Protein AF-A0A8T6MAG4-F1 (afdb_monomer_lite)

Structure (mmCIF, N/CA/C/O backbone):
data_AF-A0A8T6MAG4-F1
#
_entry.id   AF-A0A8T6MAG4-F1
#
loop_
_atom_site.group_PDB
_atom_site.id
_atom_site.type_symbol
_atom_site.label_atom_id
_atom_site.label_alt_id
_atom_site.label_comp_id
_atom_site.label_asym_id
_atom_site.label_entity_id
_atom_site.label_seq_id
_atom_site.pdbx_PDB_ins_code
_atom_site.Cartn_x
_atom_site.Cartn_y
_atom_site.Cartn_z
_atom_site.occupancy
_atom_site.B_iso_or_equiv
_atom_site.auth_seq_id
_atom_site.auth_comp_id
_atom_site.auth_asym_id
_atom_site.auth_atom_id
_atom_site.pdbx_PDB_model_num
ATOM 1 N N . MET A 1 1 ? -40.549 -1.031 71.869 1.00 47.25 1 MET A N 1
ATOM 2 C CA . MET A 1 1 ? -39.157 -1.031 71.361 1.00 47.25 1 MET A CA 1
ATOM 3 C C . MET A 1 1 ? -38.830 -2.432 70.842 1.00 47.25 1 MET A C 1
ATOM 5 O O . MET A 1 1 ? -38.158 -3.215 71.503 1.00 47.25 1 MET A O 1
ATOM 9 N N . ILE A 1 2 ? -39.446 -2.816 69.719 1.00 46.44 2 ILE A N 1
ATOM 10 C CA . ILE A 1 2 ? -39.415 -4.199 69.225 1.00 46.44 2 ILE A CA 1
ATOM 11 C C . ILE A 1 2 ? -38.059 -4.451 68.562 1.00 46.44 2 ILE A C 1
ATOM 13 O O . ILE A 1 2 ? -37.746 -3.912 67.504 1.00 46.44 2 ILE A O 1
ATOM 17 N N . LYS A 1 3 ? -37.244 -5.267 69.236 1.00 55.81 3 LYS A N 1
ATOM 18 C CA . LYS A 1 3 ? -35.987 -5.834 68.743 1.00 55.81 3 LYS A CA 1
ATOM 19 C C . LYS A 1 3 ? -36.289 -6.801 67.594 1.00 55.81 3 LYS A C 1
ATOM 21 O O . LYS A 1 3 ? -36.428 -7.996 67.825 1.00 55.81 3 LYS A O 1
ATOM 26 N N . ASN A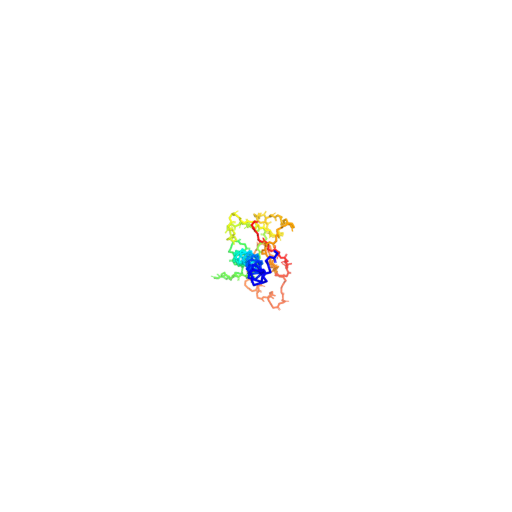 1 4 ? -36.357 -6.303 66.361 1.00 62.56 4 ASN A N 1
ATOM 27 C CA . ASN A 1 4 ? -36.526 -7.136 65.165 1.00 62.56 4 ASN A CA 1
ATOM 28 C C . ASN A 1 4 ? -35.185 -7.349 64.436 1.00 62.56 4 ASN A C 1
ATOM 30 O O . ASN A 1 4 ? -35.037 -7.058 63.251 1.00 62.56 4 ASN A O 1
ATOM 34 N N . LYS A 1 5 ? -34.180 -7.855 65.171 1.00 65.44 5 LYS A N 1
ATOM 35 C CA . LYS A 1 5 ? -32.810 -8.089 64.666 1.00 65.44 5 LYS A CA 1
ATOM 36 C C . LYS A 1 5 ? -32.773 -8.951 63.396 1.00 65.44 5 LYS A C 1
ATOM 38 O O . LYS A 1 5 ? -31.933 -8.718 62.540 1.00 65.44 5 LYS A O 1
ATOM 43 N N . LYS A 1 6 ? -33.692 -9.915 63.250 1.00 69.38 6 LYS A N 1
ATOM 44 C CA . LYS A 1 6 ? -33.769 -10.787 62.064 1.00 69.38 6 LYS A CA 1
ATOM 45 C C . LYS A 1 6 ? -34.201 -10.039 60.796 1.00 69.38 6 LYS A C 1
ATOM 47 O O . LYS A 1 6 ? -33.651 -10.296 59.734 1.00 69.38 6 LYS A O 1
ATOM 52 N N . GLY A 1 7 ? -35.131 -9.088 60.912 1.00 70.06 7 GLY A N 1
ATOM 53 C CA . GLY A 1 7 ? -35.594 -8.289 59.771 1.00 70.06 7 GLY A CA 1
ATOM 54 C C . GLY A 1 7 ? -34.530 -7.317 59.256 1.00 70.06 7 GLY A C 1
ATOM 55 O O . GLY A 1 7 ? -34.391 -7.148 58.052 1.00 70.06 7 GLY A O 1
ATOM 56 N N . GLN A 1 8 ? -33.727 -6.733 60.151 1.00 74.69 8 GLN A N 1
ATOM 57 C CA . GLN A 1 8 ? -32.622 -5.846 59.758 1.00 74.69 8 GLN A CA 1
ATOM 58 C C . GLN A 1 8 ? -31.513 -6.583 58.997 1.00 74.69 8 GLN A C 1
ATOM 60 O O . GLN A 1 8 ? -30.985 -6.040 58.032 1.00 74.69 8 GLN A O 1
ATOM 65 N N . ILE A 1 9 ? -31.195 -7.818 59.396 1.00 79.88 9 ILE A N 1
ATOM 66 C CA . ILE A 1 9 ? -30.201 -8.653 58.704 1.00 79.88 9 ILE A CA 1
ATOM 67 C C . ILE A 1 9 ? -30.701 -9.021 57.298 1.00 79.88 9 ILE A C 1
ATOM 69 O O . ILE A 1 9 ? -29.965 -8.865 56.333 1.00 79.88 9 ILE A O 1
ATOM 73 N N . MET A 1 10 ? -31.980 -9.393 57.159 1.00 82.75 10 MET A N 1
ATOM 74 C CA . MET A 1 10 ? -32.578 -9.712 55.855 1.00 82.75 10 MET A CA 1
ATOM 75 C C . MET A 1 10 ? -32.577 -8.514 54.889 1.00 82.75 10 MET A C 1
ATOM 77 O O . MET A 1 10 ? -32.312 -8.677 53.701 1.00 82.75 10 MET A O 1
ATOM 81 N N . VAL A 1 11 ? -32.853 -7.302 55.384 1.00 84.19 11 VAL A N 1
ATOM 82 C CA . VAL A 1 11 ? -32.816 -6.081 54.558 1.00 84.19 11 VAL A CA 1
ATOM 83 C C . VAL A 1 11 ? -31.384 -5.731 54.146 1.00 84.19 11 VAL A C 1
ATOM 85 O O . VAL A 1 11 ? -31.174 -5.314 53.010 1.00 84.19 11 VAL A O 1
ATOM 88 N N . LEU A 1 12 ? -30.400 -5.929 55.031 1.00 86.44 12 LEU A N 1
ATOM 89 C CA . LEU A 1 12 ? -28.986 -5.716 54.716 1.00 86.44 12 LEU A CA 1
ATOM 90 C C . LEU A 1 12 ? -28.509 -6.658 53.600 1.00 86.44 12 LEU A C 1
ATOM 92 O O . LEU A 1 12 ? -27.867 -6.193 52.661 1.00 86.44 12 LEU A O 1
ATOM 96 N N . ASP A 1 13 ? -28.872 -7.942 53.666 1.00 86.25 13 ASP A N 1
ATOM 97 C CA . ASP A 1 13 ? -28.506 -8.934 52.645 1.00 86.25 13 ASP A CA 1
ATOM 98 C C . ASP A 1 13 ? -29.121 -8.604 51.277 1.00 86.25 13 ASP A C 1
ATOM 100 O O . ASP A 1 13 ? -28.444 -8.684 50.249 1.00 86.25 13 ASP A O 1
ATOM 104 N N . ILE A 1 14 ? -30.383 -8.159 51.249 1.00 89.06 14 ILE A N 1
ATOM 105 C CA . ILE A 1 14 ? -31.037 -7.704 50.012 1.00 89.06 14 ILE A CA 1
ATOM 106 C C . ILE A 1 14 ? -30.326 -6.468 49.453 1.00 89.06 14 ILE A C 1
ATOM 108 O O . ILE A 1 14 ? -30.056 -6.400 48.255 1.00 89.06 14 ILE A O 1
ATOM 112 N N . LEU A 1 15 ? -29.988 -5.499 50.305 1.00 91.06 15 LEU A N 1
ATOM 113 C CA . LEU A 1 15 ? -29.335 -4.263 49.878 1.00 91.06 15 LEU A CA 1
ATOM 114 C C . LEU A 1 15 ? -27.922 -4.539 49.339 1.00 91.06 15 LEU A C 1
ATOM 116 O O . LEU A 1 15 ? -27.544 -3.996 48.303 1.00 91.06 15 LEU A O 1
ATOM 120 N N . PHE A 1 16 ? -27.181 -5.450 49.974 1.00 91.31 16 PHE A N 1
ATOM 121 C CA . PHE A 1 16 ? -25.875 -5.902 49.495 1.00 91.31 16 PHE A CA 1
ATOM 122 C C . PHE A 1 16 ? -25.977 -6.640 48.152 1.00 91.31 16 PHE A C 1
ATOM 124 O O . PHE A 1 16 ? -25.178 -6.394 47.248 1.00 91.31 16 PHE A O 1
ATOM 131 N N . SER A 1 17 ? -26.996 -7.489 47.981 1.00 93.12 17 SER A N 1
ATOM 132 C CA . SER A 1 17 ? -27.268 -8.175 46.713 1.00 93.12 17 SER A CA 1
ATOM 133 C C . SER A 1 17 ? -27.581 -7.193 45.578 1.00 93.12 17 SER A C 1
ATOM 135 O O . SER A 1 17 ? -27.016 -7.314 44.492 1.00 93.12 17 SER A O 1
ATOM 137 N N . VAL A 1 18 ? -28.404 -6.169 45.833 1.00 94.06 18 VAL A N 1
ATOM 138 C CA . VAL A 1 18 ? -28.726 -5.127 44.842 1.00 94.06 18 VAL A CA 1
ATOM 139 C C . VAL A 1 18 ? -27.474 -4.352 44.425 1.00 94.06 18 VAL A C 1
ATOM 141 O O . VAL A 1 18 ? -27.256 -4.143 43.232 1.00 94.06 18 VAL A O 1
ATOM 144 N N . VAL A 1 19 ? -26.617 -3.972 45.377 1.00 94.38 19 VAL A N 1
ATOM 145 C CA . VAL A 1 19 ? -25.353 -3.277 45.078 1.00 94.38 19 VAL A CA 1
ATOM 146 C C . VAL A 1 19 ? -24.429 -4.151 44.226 1.00 94.38 19 VAL A C 1
ATOM 148 O O . VAL A 1 19 ? -23.861 -3.663 43.249 1.00 94.38 19 VAL A O 1
ATOM 151 N N . LEU A 1 20 ? -24.320 -5.445 44.539 1.00 92.44 20 LEU A N 1
ATOM 152 C CA . LEU A 1 20 ? -23.546 -6.397 43.738 1.00 92.44 20 LEU A CA 1
ATOM 153 C C . LEU A 1 20 ? -24.072 -6.509 42.302 1.00 92.44 20 LEU A C 1
ATOM 155 O O . LEU A 1 20 ? -23.279 -6.475 41.364 1.00 92.44 20 LEU A O 1
ATOM 159 N N . ILE A 1 21 ? -25.391 -6.596 42.115 1.00 94.19 21 ILE A N 1
ATOM 160 C CA . ILE A 1 21 ? -26.012 -6.667 40.782 1.00 94.19 21 ILE A CA 1
ATOM 161 C C . ILE A 1 21 ? -25.718 -5.399 39.975 1.00 94.19 21 ILE A C 1
ATOM 163 O O . ILE A 1 21 ? -25.368 -5.493 38.796 1.00 94.19 21 ILE A O 1
ATOM 167 N N . ILE A 1 22 ? -25.818 -4.220 40.597 1.00 94.12 22 ILE A N 1
ATOM 168 C CA . ILE A 1 22 ? -25.500 -2.943 39.944 1.00 94.12 22 ILE A CA 1
ATOM 169 C C . ILE A 1 22 ? -24.031 -2.932 39.511 1.00 94.12 22 ILE A C 1
ATOM 171 O O . ILE A 1 22 ? -23.731 -2.621 38.360 1.00 94.12 22 ILE A O 1
ATOM 175 N N . LEU A 1 23 ? -23.117 -3.332 40.397 1.00 94.69 23 LEU A N 1
ATOM 176 C CA . LEU A 1 23 ? -21.681 -3.322 40.123 1.00 94.69 23 LEU A CA 1
ATOM 177 C C . LEU A 1 23 ? -21.304 -4.301 39.001 1.00 94.69 23 LEU A C 1
ATOM 179 O O . LEU A 1 23 ? -20.565 -3.935 38.089 1.00 94.69 23 LEU A O 1
ATOM 183 N N . VAL A 1 24 ? -21.869 -5.513 39.011 1.00 95.06 24 VAL A N 1
ATOM 184 C CA . VAL A 1 24 ? -21.683 -6.501 37.935 1.00 95.06 24 VAL A CA 1
ATOM 185 C C . VAL A 1 24 ? -22.248 -5.987 36.609 1.00 95.06 24 VAL A C 1
ATOM 187 O O . VAL A 1 24 ? -21.611 -6.160 35.573 1.00 95.06 24 VAL A O 1
ATOM 190 N N . SER A 1 25 ? -23.398 -5.310 36.634 1.00 92.56 25 SER A N 1
ATOM 191 C CA . SER A 1 25 ? -24.003 -4.721 35.432 1.00 92.56 25 SER A CA 1
ATOM 192 C C . SER A 1 25 ? -23.111 -3.639 34.819 1.00 92.56 25 SER A C 1
ATOM 194 O O . SER A 1 25 ? -22.867 -3.671 33.617 1.00 92.56 25 SER A O 1
ATOM 196 N N . PHE A 1 26 ? -22.551 -2.735 35.633 1.00 94.19 26 PHE A N 1
ATOM 197 C CA . PHE A 1 26 ? -21.581 -1.735 35.164 1.00 94.19 26 PHE A CA 1
ATOM 198 C C . PHE A 1 26 ? -20.338 -2.378 34.543 1.00 94.19 26 PHE A C 1
ATOM 200 O O . PHE A 1 26 ? -19.863 -1.948 33.494 1.00 94.19 26 PHE A O 1
ATOM 207 N N . LEU A 1 27 ? -19.822 -3.433 35.173 1.00 92.62 27 LEU A N 1
ATOM 208 C CA . LEU A 1 27 ? -18.632 -4.133 34.698 1.00 92.62 27 LEU A CA 1
ATOM 209 C C . LEU A 1 27 ? -18.899 -4.838 33.356 1.00 92.62 27 LEU A C 1
ATOM 211 O O . LEU A 1 27 ? -18.080 -4.754 32.443 1.00 92.62 27 LEU A O 1
ATOM 215 N N . LEU A 1 28 ? -20.072 -5.460 33.204 1.00 92.69 28 LEU A N 1
ATOM 216 C CA . LEU A 1 28 ? -20.508 -6.075 31.948 1.00 92.69 28 LEU A CA 1
ATOM 217 C C . LEU A 1 28 ? -20.651 -5.052 30.819 1.00 92.69 28 LEU A C 1
ATOM 219 O O . LEU A 1 28 ? -20.170 -5.319 29.719 1.00 92.69 28 LEU A O 1
ATOM 223 N N . VAL A 1 29 ? -21.260 -3.890 31.081 1.00 93.38 29 VAL A N 1
ATOM 224 C CA . VAL A 1 29 ? -21.398 -2.817 30.079 1.00 93.38 29 VAL A CA 1
ATOM 225 C C . VAL A 1 29 ? -20.023 -2.384 29.571 1.00 93.38 29 VAL A C 1
ATOM 227 O O . VAL A 1 29 ? -19.785 -2.416 28.366 1.00 93.38 29 VAL A O 1
ATOM 230 N N . ASN A 1 30 ? -19.080 -2.111 30.476 1.00 91.12 30 ASN A N 1
ATOM 231 C CA . ASN A 1 30 ? -17.724 -1.699 30.102 1.00 91.12 30 ASN A CA 1
ATOM 232 C C . ASN A 1 30 ? -16.983 -2.766 29.273 1.00 91.12 30 ASN A C 1
ATOM 234 O O . ASN A 1 30 ? -16.280 -2.437 28.316 1.00 91.12 30 ASN A O 1
ATOM 238 N N . ILE A 1 31 ? -17.140 -4.052 29.614 1.00 91.44 31 ILE A N 1
ATOM 239 C CA . ILE A 1 31 ? -16.538 -5.156 28.848 1.00 91.44 31 ILE A CA 1
ATOM 240 C C . ILE A 1 31 ? -17.142 -5.239 27.443 1.00 91.44 31 ILE A C 1
ATOM 242 O O . ILE A 1 31 ? -16.409 -5.426 26.469 1.00 91.44 31 ILE A O 1
ATOM 246 N N . VAL A 1 32 ? -18.467 -5.125 27.326 1.00 92.69 32 VAL A N 1
ATOM 247 C CA . VAL A 1 32 ? -19.158 -5.190 26.032 1.00 92.69 32 VAL A CA 1
ATOM 248 C C . VAL A 1 32 ? -18.737 -4.026 25.145 1.00 92.69 32 VAL A C 1
ATOM 250 O O . VAL A 1 32 ? -18.367 -4.261 23.997 1.00 92.69 32 VAL A O 1
ATOM 253 N N . GLU A 1 33 ? -18.721 -2.802 25.674 1.00 91.12 33 GLU A N 1
ATOM 254 C CA . GLU A 1 33 ? -18.264 -1.621 24.940 1.00 91.12 33 GLU A CA 1
ATOM 255 C C . GLU A 1 33 ? -16.832 -1.812 24.442 1.00 91.12 33 GLU A C 1
ATOM 257 O O . GLU A 1 33 ? -16.585 -1.732 23.240 1.00 91.12 33 GLU A O 1
ATOM 262 N N . SER A 1 34 ? -15.905 -2.174 25.335 1.00 88.50 34 SER A N 1
ATOM 263 C CA . SER A 1 34 ? -14.505 -2.431 24.980 1.00 88.50 34 SER A CA 1
ATOM 264 C C . SER A 1 34 ? -14.366 -3.465 23.857 1.00 88.50 34 SER A C 1
ATOM 266 O O . SER A 1 34 ? -13.603 -3.256 22.910 1.00 88.50 34 SER A O 1
ATOM 268 N N . LYS A 1 35 ? -15.148 -4.551 23.907 1.00 91.19 35 LYS A N 1
ATOM 269 C CA . LYS A 1 35 ? -15.110 -5.606 22.889 1.00 91.19 35 LYS A CA 1
ATOM 270 C C . LYS A 1 35 ? -15.713 -5.177 21.552 1.00 91.19 35 LYS A C 1
ATOM 272 O O . LYS A 1 35 ? -15.225 -5.587 20.497 1.00 91.19 35 LYS A O 1
ATOM 277 N N . VAL A 1 36 ? -16.766 -4.362 21.567 1.00 88.75 36 VAL A N 1
ATOM 278 C CA . VAL A 1 36 ? -17.345 -3.788 20.343 1.00 88.75 36 VAL A CA 1
ATOM 279 C C . VAL A 1 36 ? -16.351 -2.827 19.694 1.00 88.75 36 VAL A C 1
ATOM 281 O O . VAL A 1 36 ? -16.131 -2.918 18.483 1.00 88.75 36 VAL A O 1
ATOM 284 N N . TYR A 1 37 ? -15.699 -1.969 20.484 1.00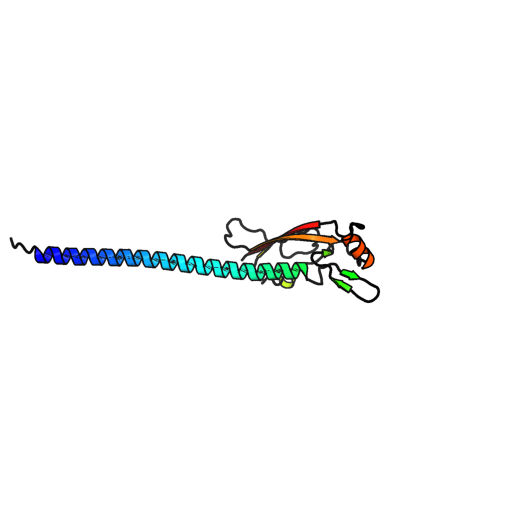 84.06 37 TYR A N 1
ATOM 285 C CA . TYR A 1 37 ? -14.655 -1.071 19.992 1.00 84.06 37 TYR A CA 1
ATOM 286 C C . TYR A 1 37 ? -13.495 -1.848 19.364 1.00 84.06 37 TYR A C 1
ATOM 288 O O . TYR A 1 37 ? -13.144 -1.573 18.218 1.00 84.06 37 TYR A O 1
ATOM 296 N N . SER A 1 38 ? -12.957 -2.869 20.045 1.00 82.44 38 SER A N 1
ATOM 297 C CA . SER A 1 38 ? -11.849 -3.665 19.500 1.00 82.44 38 SER A CA 1
ATOM 298 C C . SER A 1 38 ? -12.231 -4.361 18.190 1.00 82.44 38 SER A C 1
ATOM 300 O O . SER A 1 38 ? -11.518 -4.249 17.200 1.00 82.44 38 SER A O 1
ATOM 302 N N . THR A 1 39 ? -13.403 -5.003 18.145 1.00 87.44 39 THR A N 1
ATOM 303 C CA . THR A 1 39 ? -13.880 -5.725 16.952 1.00 87.44 39 THR A CA 1
ATOM 304 C C . THR A 1 39 ? -14.082 -4.782 15.763 1.00 87.44 39 THR A C 1
ATOM 306 O O . THR A 1 39 ? -13.791 -5.134 14.619 1.00 87.44 39 THR A O 1
ATOM 309 N N . THR A 1 40 ? -14.582 -3.572 16.022 1.00 85.88 40 THR A N 1
ATOM 310 C CA . THR A 1 40 ? -14.795 -2.561 14.980 1.00 85.88 40 THR A CA 1
ATOM 311 C C . THR A 1 40 ? -13.462 -2.087 14.408 1.00 85.88 40 THR A C 1
ATOM 313 O O . THR A 1 40 ? -13.297 -2.063 13.187 1.00 85.88 40 THR A O 1
ATOM 316 N N . THR A 1 41 ? -12.493 -1.784 15.273 1.00 84.88 41 THR A N 1
ATOM 317 C CA . THR A 1 41 ? -11.134 -1.400 14.874 1.00 84.88 41 THR A CA 1
ATOM 318 C C . THR A 1 41 ? -10.436 -2.516 14.095 1.00 84.88 41 THR A C 1
ATOM 320 O O . THR A 1 41 ? -9.870 -2.256 13.035 1.00 84.88 41 THR A O 1
ATOM 323 N N . ASP A 1 42 ? -10.547 -3.770 14.538 1.00 88.12 42 ASP A N 1
ATOM 324 C CA . ASP A 1 42 ? -9.969 -4.926 13.841 1.00 88.12 42 ASP A CA 1
ATOM 325 C C . ASP A 1 42 ? -10.549 -5.094 12.431 1.00 88.12 42 ASP A C 1
ATOM 327 O O . ASP A 1 42 ? -9.819 -5.356 11.471 1.00 88.12 42 ASP A O 1
ATOM 331 N N . ASN A 1 43 ? -11.861 -4.896 12.273 1.00 89.69 43 ASN A N 1
ATOM 332 C CA . ASN A 1 43 ? -12.513 -4.954 10.968 1.00 89.69 43 ASN A CA 1
ATOM 333 C C . ASN A 1 43 ? -12.049 -3.811 10.050 1.00 89.69 43 ASN A C 1
ATOM 335 O O . ASN A 1 43 ? -11.702 -4.056 8.894 1.00 89.69 43 ASN A O 1
ATOM 339 N N . ILE A 1 44 ? -11.972 -2.576 10.562 1.00 89.00 44 ILE A N 1
ATOM 340 C CA . ILE A 1 44 ? -11.450 -1.423 9.809 1.00 89.00 44 ILE A CA 1
ATOM 341 C C . ILE A 1 44 ? -10.007 -1.689 9.361 1.00 89.00 44 ILE A C 1
ATOM 343 O O . ILE A 1 44 ? -9.692 -1.531 8.181 1.00 89.00 44 ILE A O 1
ATOM 347 N N . ASN A 1 45 ? -9.152 -2.171 10.262 1.00 89.81 45 ASN A N 1
ATOM 348 C CA . ASN A 1 45 ? -7.759 -2.492 9.962 1.00 89.81 45 ASN A CA 1
ATOM 349 C C . ASN A 1 45 ? -7.628 -3.639 8.957 1.00 89.81 45 ASN A C 1
ATOM 351 O O . ASN A 1 45 ? -6.769 -3.593 8.079 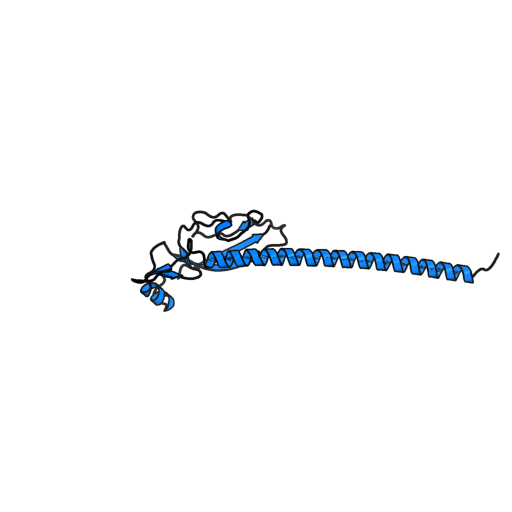1.00 89.81 45 ASN A O 1
ATOM 355 N N . SER A 1 46 ? -8.492 -4.651 9.028 1.00 91.94 46 SER A N 1
ATOM 356 C CA . SER A 1 46 ? -8.553 -5.724 8.032 1.00 91.94 46 SER A CA 1
ATOM 357 C C . SER A 1 46 ? -8.942 -5.190 6.648 1.00 91.94 46 SER A C 1
ATOM 359 O O . SER A 1 46 ? -8.279 -5.492 5.654 1.00 91.94 46 SER A O 1
ATOM 361 N N . GLN A 1 47 ? -9.956 -4.321 6.572 1.00 92.75 47 GLN A N 1
ATOM 362 C CA . GLN A 1 47 ? -10.362 -3.677 5.319 1.00 92.75 47 GLN A CA 1
ATOM 363 C C . GLN A 1 47 ? -9.243 -2.809 4.735 1.00 92.75 47 GLN A C 1
ATOM 365 O O . GLN A 1 47 ? -8.927 -2.938 3.552 1.00 92.75 47 GLN A O 1
ATOM 370 N N . LEU A 1 48 ? -8.615 -1.964 5.556 1.00 93.81 48 LEU A N 1
ATOM 371 C CA . LEU A 1 48 ? -7.489 -1.121 5.150 1.00 93.81 48 LEU A CA 1
ATOM 372 C C . LEU A 1 48 ? -6.303 -1.956 4.668 1.00 93.81 48 LEU A C 1
ATOM 374 O O . LEU A 1 48 ? -5.736 -1.655 3.622 1.00 93.81 48 LEU A O 1
ATOM 378 N N . ASN A 1 49 ? -5.974 -3.042 5.368 1.00 93.25 49 ASN A N 1
ATOM 379 C CA . ASN A 1 49 ? -4.929 -3.972 4.949 1.00 93.25 49 ASN A CA 1
ATOM 380 C C . ASN A 1 49 ? -5.240 -4.626 3.603 1.00 93.25 49 ASN A C 1
ATOM 382 O O . ASN A 1 49 ? -4.343 -4.771 2.777 1.00 93.25 49 ASN A O 1
ATOM 386 N N . ASN A 1 50 ? -6.488 -5.026 3.363 1.00 93.31 50 ASN A N 1
ATOM 387 C CA . ASN A 1 50 ? -6.872 -5.649 2.099 1.00 93.31 50 ASN A CA 1
ATOM 388 C C . ASN A 1 50 ? -6.770 -4.661 0.933 1.00 93.31 50 ASN A C 1
ATOM 390 O O . ASN A 1 50 ? -6.166 -4.992 -0.089 1.00 93.31 50 ASN A O 1
ATOM 394 N N . VAL A 1 51 ? -7.293 -3.441 1.100 1.00 93.94 51 VAL A N 1
ATOM 395 C CA . VAL A 1 51 ? -7.196 -2.381 0.082 1.00 93.94 51 VAL A CA 1
ATOM 396 C C . VAL A 1 51 ? -5.737 -1.980 -0.137 1.00 93.94 51 VAL A C 1
ATOM 398 O O . VAL A 1 51 ? -5.278 -1.928 -1.273 1.00 93.94 51 VAL A O 1
ATOM 401 N N . GLY A 1 52 ? -4.979 -1.769 0.937 1.00 92.62 52 GLY A N 1
ATOM 402 C CA . GLY A 1 52 ? -3.570 -1.395 0.892 1.00 92.62 52 GLY A CA 1
ATOM 403 C C . GLY A 1 52 ? -2.680 -2.439 0.216 1.00 92.62 52 GLY A C 1
ATOM 404 O O . GLY A 1 52 ? -1.898 -2.104 -0.672 1.00 92.62 52 GLY A O 1
ATOM 405 N N . LYS A 1 53 ? -2.849 -3.724 0.554 1.00 93.31 53 LYS A N 1
ATOM 406 C CA . LYS A 1 53 ? -2.129 -4.830 -0.102 1.00 93.31 53 LYS A CA 1
ATOM 407 C C . LYS A 1 53 ? -2.508 -4.972 -1.572 1.00 93.31 53 LYS A C 1
ATOM 409 O O . LYS A 1 53 ? -1.644 -5.276 -2.393 1.00 93.31 53 LYS A O 1
ATOM 414 N N . MET A 1 54 ? -3.782 -4.770 -1.912 1.00 93.44 54 MET A N 1
ATOM 415 C CA . MET A 1 54 ? -4.236 -4.789 -3.302 1.00 93.44 54 MET A CA 1
ATOM 416 C C . MET A 1 54 ? -3.620 -3.633 -4.090 1.00 93.44 54 MET A C 1
ATOM 418 O O . MET A 1 54 ? -3.069 -3.869 -5.162 1.00 93.44 54 MET A O 1
ATOM 422 N N . ALA A 1 55 ? -3.619 -2.428 -3.522 1.00 91.81 55 ALA A N 1
ATOM 423 C CA . ALA A 1 55 ? -2.975 -1.257 -4.097 1.00 91.81 55 ALA A CA 1
ATOM 424 C C . ALA A 1 55 ? -1.480 -1.479 -4.307 1.00 91.81 55 ALA A C 1
ATOM 426 O O . ALA A 1 55 ? -1.008 -1.313 -5.426 1.00 91.81 55 ALA A O 1
ATOM 427 N N . PHE A 1 56 ? -0.752 -1.964 -3.301 1.00 91.00 56 PHE A N 1
ATOM 428 C CA . PHE A 1 56 ? 0.659 -2.324 -3.443 1.00 91.00 56 PHE A CA 1
ATOM 429 C C . PHE A 1 56 ? 0.889 -3.349 -4.564 1.00 91.00 56 PHE A C 1
ATOM 431 O O . PHE A 1 56 ? 1.726 -3.142 -5.445 1.00 91.00 56 PHE A O 1
ATOM 438 N N . LYS A 1 57 ? 0.109 -4.438 -4.587 1.00 90.56 57 LYS A N 1
ATOM 439 C CA . LYS A 1 57 ? 0.212 -5.462 -5.635 1.00 90.56 57 LYS A CA 1
ATOM 440 C C . LYS A 1 57 ? -0.059 -4.875 -7.018 1.00 90.56 57 LYS A C 1
ATOM 442 O O . LYS A 1 57 ? 0.624 -5.253 -7.969 1.00 90.56 57 LYS A O 1
ATOM 447 N N . ASN A 1 58 ? -1.026 -3.970 -7.123 1.00 89.38 58 ASN A N 1
ATOM 448 C CA . ASN A 1 58 ? -1.341 -3.278 -8.360 1.00 89.38 58 ASN A CA 1
ATOM 449 C C . ASN A 1 58 ? -0.205 -2.332 -8.752 1.00 89.38 58 ASN A C 1
ATOM 451 O O . ASN A 1 58 ? 0.197 -2.382 -9.898 1.00 89.38 58 ASN A O 1
ATOM 455 N N . ILE A 1 59 ? 0.414 -1.579 -7.839 1.00 87.62 59 ILE A N 1
ATOM 456 C CA . ILE A 1 59 ? 1.582 -0.742 -8.173 1.00 87.62 59 ILE A CA 1
ATOM 457 C C . ILE A 1 59 ? 2.705 -1.595 -8.776 1.00 87.62 59 ILE A C 1
ATOM 459 O O . ILE A 1 59 ? 3.224 -1.278 -9.838 1.00 87.62 59 ILE A O 1
ATOM 463 N N . VAL A 1 60 ? 3.041 -2.718 -8.138 1.00 85.44 60 VAL A N 1
ATOM 464 C CA . VAL A 1 60 ? 4.164 -3.572 -8.561 1.00 85.44 60 VAL A CA 1
ATOM 465 C C . VAL A 1 60 ? 3.864 -4.365 -9.842 1.00 85.44 60 VAL A C 1
ATOM 467 O O . VAL A 1 60 ? 4.792 -4.759 -10.546 1.00 85.44 60 VAL A O 1
ATOM 470 N N . ASN A 1 61 ? 2.589 -4.596 -10.185 1.00 83.06 61 ASN A N 1
ATOM 471 C CA . ASN A 1 61 ? 2.172 -5.457 -11.308 1.00 83.06 61 ASN A CA 1
ATOM 472 C C . ASN A 1 61 ? 1.302 -4.759 -12.373 1.00 83.06 61 ASN A C 1
ATOM 474 O O . ASN A 1 61 ? 0.822 -5.420 -13.292 1.00 83.06 61 ASN A O 1
ATOM 478 N N . ASN A 1 62 ? 1.104 -3.443 -12.296 1.00 80.44 62 ASN A N 1
ATOM 479 C CA . ASN A 1 62 ? 0.281 -2.713 -13.253 1.00 80.44 62 ASN A CA 1
ATOM 480 C C . ASN A 1 62 ? 1.001 -2.511 -14.604 1.00 80.44 62 ASN A C 1
ATOM 482 O O . ASN A 1 62 ? 2.065 -1.891 -14.666 1.00 80.44 62 ASN A O 1
ATOM 486 N N . PRO A 1 63 ? 0.405 -2.978 -15.716 1.00 75.00 63 PRO A N 1
ATOM 487 C CA . PRO A 1 63 ? 1.049 -2.962 -17.024 1.00 75.00 63 PRO A CA 1
ATOM 488 C C . PRO A 1 63 ? 1.234 -1.574 -17.648 1.00 75.00 63 PRO A C 1
ATOM 490 O O . PRO A 1 63 ? 1.993 -1.441 -18.607 1.00 75.00 63 PRO A O 1
ATOM 493 N N . TYR A 1 64 ? 0.546 -0.553 -17.134 1.00 74.69 64 TYR A N 1
ATOM 494 C CA . TYR A 1 64 ? 0.613 0.819 -17.638 1.00 74.69 64 TYR A CA 1
ATOM 495 C C . TYR A 1 64 ? 1.764 1.627 -17.039 1.00 74.69 64 TYR A C 1
ATOM 497 O O . TYR A 1 64 ? 2.221 2.574 -17.669 1.00 74.69 64 TYR A O 1
ATOM 505 N N . ILE A 1 65 ? 2.215 1.264 -15.837 1.00 77.12 65 ILE A N 1
ATOM 506 C CA . ILE A 1 65 ? 3.278 1.983 -15.116 1.00 77.12 65 ILE A CA 1
ATOM 507 C C . ILE A 1 65 ? 4.573 1.177 -15.046 1.00 77.12 65 ILE A C 1
ATOM 509 O O . ILE A 1 65 ? 5.649 1.745 -14.872 1.00 77.12 65 ILE A O 1
ATOM 513 N N . ASN A 1 66 ? 4.485 -0.144 -15.202 1.00 80.75 66 ASN A N 1
ATOM 514 C CA . ASN A 1 66 ? 5.640 -1.009 -15.060 1.00 80.75 66 ASN A CA 1
ATOM 515 C C . ASN A 1 66 ? 6.579 -0.978 -16.259 1.00 80.75 66 ASN A C 1
ATOM 517 O O . ASN A 1 66 ? 6.157 -0.895 -17.414 1.00 80.75 66 ASN A O 1
ATOM 521 N N . CYS A 1 67 ? 7.865 -1.148 -15.970 1.00 83.56 67 CYS A N 1
ATOM 522 C CA . CYS A 1 67 ? 8.877 -1.371 -16.988 1.00 83.56 67 CYS A CA 1
ATOM 523 C C . CYS A 1 67 ? 8.786 -2.786 -17.559 1.00 83.56 67 CYS A C 1
ATOM 525 O O . CYS A 1 67 ? 8.392 -3.752 -16.895 1.00 83.56 67 CYS A O 1
ATOM 527 N N . TYR A 1 68 ? 9.255 -2.917 -18.795 1.00 84.31 68 TYR A N 1
ATOM 528 C CA . TYR A 1 68 ? 9.360 -4.202 -19.460 1.00 84.31 68 TYR A CA 1
ATOM 529 C C . TYR A 1 68 ? 10.693 -4.337 -20.172 1.00 84.31 68 TYR A C 1
ATOM 531 O O . TYR A 1 68 ? 11.162 -3.399 -20.822 1.00 84.31 68 TYR A O 1
ATOM 539 N N . ALA A 1 69 ? 11.255 -5.539 -20.083 1.00 84.69 69 ALA A N 1
ATOM 540 C CA . ALA A 1 69 ? 12.347 -5.960 -20.929 1.00 84.69 69 ALA A CA 1
ATOM 541 C C . ALA A 1 69 ? 11.811 -6.619 -22.206 1.00 84.69 69 ALA A C 1
ATOM 543 O O . ALA A 1 69 ? 10.826 -7.353 -22.171 1.00 84.69 69 ALA A O 1
ATOM 544 N N . PHE A 1 70 ? 12.467 -6.392 -23.335 1.00 85.94 70 PHE A N 1
ATOM 545 C CA . PHE A 1 70 ? 12.079 -6.927 -24.635 1.00 85.94 70 PHE A CA 1
ATOM 546 C C . PHE A 1 70 ? 13.202 -7.791 -25.208 1.00 85.94 70 PHE A C 1
ATOM 548 O O . PHE A 1 70 ? 14.380 -7.430 -25.132 1.00 85.94 70 PHE A O 1
ATOM 555 N N . ASP A 1 71 ? 12.837 -8.923 -25.803 1.00 83.75 71 ASP A N 1
ATOM 556 C CA . ASP A 1 71 ? 13.660 -9.593 -26.810 1.00 83.75 71 ASP A CA 1
ATOM 557 C C . ASP A 1 71 ? 12.978 -9.516 -28.187 1.00 83.75 71 ASP A C 1
ATOM 559 O O . ASP A 1 71 ? 11.951 -8.856 -28.342 1.00 83.75 71 ASP A O 1
ATOM 563 N N . SER A 1 72 ? 13.569 -10.137 -29.210 1.00 81.00 72 SER A N 1
ATOM 564 C CA . SER A 1 72 ? 13.041 -10.097 -30.580 1.00 81.00 72 SER A CA 1
ATOM 565 C C . SER A 1 72 ? 11.633 -10.692 -30.737 1.00 81.00 72 SER A C 1
ATOM 567 O O . SER A 1 72 ? 11.017 -10.467 -31.774 1.00 81.00 72 SER A O 1
ATOM 569 N N . HIS A 1 73 ? 11.118 -11.425 -29.742 1.00 80.06 73 HIS A N 1
ATOM 570 C CA . HIS A 1 73 ? 9.850 -12.155 -29.829 1.00 80.06 73 HIS A CA 1
ATOM 571 C C . HIS A 1 73 ? 8.941 -12.005 -28.593 1.00 80.06 73 HIS A C 1
ATOM 573 O O . HIS A 1 73 ? 7.746 -12.267 -28.688 1.00 80.06 73 HIS A O 1
ATOM 579 N N . ASN A 1 74 ? 9.472 -11.598 -27.437 1.00 84.25 74 ASN A N 1
ATOM 580 C CA . ASN A 1 74 ? 8.801 -11.635 -26.140 1.00 84.25 74 ASN A CA 1
ATOM 581 C C . ASN A 1 74 ? 8.997 -10.342 -25.343 1.00 84.25 74 ASN A C 1
ATOM 583 O O . ASN A 1 74 ? 10.028 -9.668 -25.420 1.00 84.25 74 ASN A O 1
ATOM 587 N N . ARG A 1 75 ? 8.012 -10.058 -24.488 1.00 84.62 75 ARG A N 1
ATOM 588 C CA . ARG A 1 75 ? 8.036 -8.979 -23.498 1.00 84.62 75 ARG A CA 1
ATOM 589 C C . ARG A 1 75 ? 8.033 -9.587 -22.095 1.00 84.62 75 ARG A C 1
ATOM 591 O O . ARG A 1 75 ? 7.136 -10.352 -21.754 1.00 84.62 75 ARG A O 1
ATOM 598 N N . TYR A 1 76 ? 9.014 -9.221 -21.283 1.00 83.25 76 TYR A N 1
ATOM 599 C CA . TYR A 1 76 ? 9.183 -9.666 -19.903 1.00 83.25 76 TYR A CA 1
ATOM 600 C C . TYR A 1 76 ? 8.866 -8.519 -18.955 1.00 83.25 76 TYR A C 1
ATOM 602 O O . TYR A 1 76 ? 9.434 -7.434 -19.067 1.00 83.25 76 TYR A O 1
ATOM 610 N N . HIS A 1 77 ? 7.940 -8.749 -18.032 1.00 83.69 77 HIS A N 1
ATOM 611 C CA . HIS A 1 77 ? 7.626 -7.792 -16.976 1.00 83.69 77 HIS A CA 1
ATOM 612 C C . HIS A 1 77 ? 8.776 -7.722 -15.972 1.00 83.69 77 HIS A C 1
ATOM 614 O O . HIS A 1 77 ? 9.276 -8.759 -15.536 1.00 83.69 77 HIS A O 1
ATOM 620 N N . ILE A 1 78 ? 9.190 -6.502 -15.624 1.00 83.31 78 ILE A N 1
ATOM 621 C CA . ILE A 1 78 ? 10.173 -6.273 -14.567 1.00 83.31 78 ILE A CA 1
ATOM 622 C C . ILE A 1 78 ? 9.397 -5.850 -13.314 1.00 83.31 78 ILE A C 1
ATOM 624 O O . ILE A 1 78 ? 8.826 -4.754 -13.296 1.00 83.31 78 ILE A O 1
ATOM 628 N N . PRO A 1 79 ? 9.342 -6.693 -12.269 1.00 78.25 79 PRO A N 1
ATOM 629 C CA . PRO A 1 79 ? 8.641 -6.348 -11.041 1.00 78.25 79 PRO A CA 1
ATOM 630 C C . PRO A 1 79 ? 9.324 -5.172 -10.342 1.00 78.25 79 PRO A C 1
ATOM 632 O O . PRO A 1 79 ? 10.547 -5.050 -10.373 1.00 78.25 79 PRO A O 1
ATOM 635 N N . ALA A 1 80 ? 8.521 -4.325 -9.692 1.00 81.06 80 ALA A N 1
ATOM 636 C CA . ALA A 1 80 ? 8.985 -3.159 -8.935 1.00 81.06 80 ALA A CA 1
ATOM 637 C C . ALA A 1 80 ? 9.857 -2.190 -9.759 1.00 81.06 80 ALA A C 1
ATOM 639 O O . ALA A 1 80 ? 10.714 -1.502 -9.213 1.00 81.06 80 ALA A O 1
ATOM 640 N N . CYS A 1 81 ? 9.633 -2.122 -11.072 1.00 85.50 81 CYS A N 1
ATOM 641 C CA . CYS A 1 81 ? 10.225 -1.108 -11.930 1.00 85.50 81 CYS A CA 1
ATOM 642 C C . CYS A 1 81 ? 9.123 -0.224 -12.497 1.00 85.50 81 CYS A C 1
ATOM 644 O O . CYS A 1 81 ? 8.194 -0.744 -13.112 1.00 85.50 81 CYS A O 1
ATOM 646 N N . LEU A 1 82 ? 9.249 1.089 -12.321 1.00 86.75 82 LEU A N 1
ATOM 647 C CA . LEU A 1 82 ? 8.324 2.091 -12.827 1.00 86.75 82 LEU A CA 1
ATOM 648 C C . LEU A 1 82 ? 8.949 2.878 -13.977 1.00 86.75 82 LEU A C 1
ATOM 650 O O . LEU A 1 82 ? 10.128 3.235 -13.970 1.00 86.75 82 LEU A O 1
ATOM 654 N N . THR A 1 83 ? 8.126 3.158 -14.975 1.00 83.44 83 THR A N 1
ATOM 655 C CA . THR A 1 83 ? 8.509 4.000 -16.102 1.00 83.44 83 THR A CA 1
ATOM 656 C C . THR A 1 83 ? 8.395 5.464 -15.687 1.00 83.44 83 THR A C 1
ATOM 658 O O . THR A 1 83 ? 7.412 5.851 -15.050 1.00 83.44 83 THR A O 1
ATOM 661 N N . GLU A 1 84 ? 9.375 6.295 -16.035 1.00 80.44 84 GLU A N 1
ATOM 662 C CA . GLU A 1 84 ? 9.258 7.740 -15.826 1.00 80.44 84 GLU A CA 1
ATOM 663 C C . GLU A 1 84 ? 8.034 8.313 -16.543 1.00 80.44 84 GLU A C 1
ATOM 665 O O . GLU A 1 84 ? 7.657 7.874 -17.632 1.00 80.44 84 GLU A O 1
ATOM 670 N N . ASN A 1 85 ? 7.452 9.347 -15.945 1.00 79.81 85 ASN A N 1
ATOM 671 C CA . ASN A 1 85 ? 6.260 10.028 -16.432 1.00 79.81 85 ASN A CA 1
ATOM 672 C C . ASN A 1 85 ? 5.006 9.137 -16.505 1.00 79.81 85 ASN A C 1
ATOM 674 O O . ASN A 1 85 ? 4.154 9.283 -17.384 1.00 79.81 85 ASN A O 1
ATOM 678 N N . SER A 1 86 ? 4.897 8.193 -15.571 1.00 81.38 86 SER A N 1
ATOM 679 C CA . SER A 1 86 ? 3.743 7.306 -15.447 1.00 81.38 86 SER A CA 1
ATOM 680 C C . SER A 1 86 ? 2.517 8.035 -14.893 1.00 81.38 86 SER A C 1
ATOM 682 O O . SER A 1 86 ? 2.624 8.978 -14.107 1.00 81.38 86 SER A O 1
ATOM 684 N N . ASN A 1 87 ? 1.332 7.548 -15.263 1.00 85.56 87 ASN A N 1
ATOM 685 C CA . ASN A 1 87 ? 0.052 8.061 -14.777 1.00 85.56 87 ASN A CA 1
ATOM 686 C C . ASN A 1 87 ? -0.596 7.052 -13.820 1.00 85.56 87 ASN A C 1
ATOM 688 O O . ASN A 1 87 ? -0.831 5.899 -14.192 1.00 85.56 87 ASN A O 1
ATOM 692 N N . ILE A 1 88 ? -0.920 7.491 -12.602 1.00 87.12 88 ILE A N 1
ATOM 693 C CA . ILE A 1 88 ? -1.583 6.682 -11.575 1.00 87.12 88 ILE A CA 1
ATOM 694 C C . ILE A 1 88 ? -2.931 7.294 -11.195 1.00 87.12 88 ILE A C 1
ATOM 696 O O . ILE A 1 88 ? -3.016 8.438 -10.756 1.00 87.12 88 ILE A O 1
ATOM 700 N N . SER A 1 89 ? -3.980 6.478 -11.290 1.00 88.56 89 SER A N 1
ATOM 701 C CA . SER A 1 89 ? -5.311 6.775 -10.758 1.00 88.56 89 SER A CA 1
ATOM 702 C C . SER A 1 89 ? -5.652 5.848 -9.590 1.00 88.56 89 SER A C 1
ATOM 704 O O . SER A 1 89 ? -5.136 4.729 -9.506 1.00 88.56 89 SER A O 1
ATOM 706 N N . LYS A 1 90 ? -6.570 6.265 -8.711 1.00 89.94 90 LYS A N 1
ATOM 707 C CA . LYS A 1 90 ? -7.075 5.428 -7.605 1.00 89.94 90 LYS A CA 1
ATOM 708 C C . LYS A 1 90 ? -7.676 4.120 -8.126 1.00 89.94 90 LYS A C 1
ATOM 710 O O . LYS A 1 90 ? -7.408 3.051 -7.574 1.00 89.94 90 LYS A O 1
ATOM 715 N N . ASN A 1 91 ? -8.392 4.183 -9.251 1.00 87.44 91 ASN A N 1
ATOM 716 C CA . ASN A 1 91 ? -8.958 3.005 -9.913 1.00 87.44 91 ASN A CA 1
ATOM 717 C C . ASN A 1 91 ? -7.882 2.020 -10.385 1.00 87.44 91 ASN A C 1
ATOM 719 O O . ASN A 1 91 ? -8.039 0.817 -10.193 1.00 87.44 91 ASN A O 1
ATOM 723 N N . ASN A 1 92 ? -6.769 2.510 -10.939 1.00 86.38 92 ASN A N 1
ATOM 724 C CA . ASN A 1 92 ? -5.649 1.661 -11.360 1.00 86.38 92 ASN A CA 1
ATOM 725 C C . ASN A 1 92 ? -4.985 0.935 -10.182 1.00 86.38 92 ASN A C 1
ATOM 727 O O . ASN A 1 92 ? -4.369 -0.114 -10.370 1.00 86.38 92 ASN A O 1
ATOM 731 N N . LEU A 1 93 ? -5.104 1.491 -8.976 1.00 88.81 93 LEU A N 1
ATOM 732 C CA . LEU A 1 93 ? -4.626 0.876 -7.743 1.00 88.81 93 LEU A CA 1
ATOM 733 C C . LEU A 1 93 ? -5.686 -0.011 -7.078 1.00 88.81 93 LEU A C 1
ATOM 735 O O . LEU A 1 93 ? -5.371 -0.736 -6.141 1.00 88.81 93 LEU A O 1
ATOM 739 N N . GLY A 1 94 ? -6.927 -0.026 -7.566 1.00 89.00 94 GLY A N 1
ATOM 740 C CA . GLY A 1 94 ? -8.029 -0.731 -6.907 1.00 89.00 94 GLY A CA 1
ATOM 741 C C . GLY A 1 94 ? -8.426 -0.096 -5.571 1.00 89.00 94 GLY A C 1
ATOM 742 O O . GLY A 1 94 ? -8.974 -0.777 -4.706 1.00 89.00 94 GLY A O 1
ATOM 743 N N . ILE A 1 95 ? -8.132 1.194 -5.384 1.00 92.50 95 ILE A N 1
ATOM 744 C CA . ILE A 1 95 ? -8.523 1.952 -4.196 1.00 92.50 95 ILE A CA 1
ATOM 745 C C . ILE A 1 95 ? -9.929 2.516 -4.438 1.00 92.50 95 ILE A C 1
ATOM 747 O O . ILE A 1 95 ? -10.118 3.268 -5.397 1.00 92.50 95 ILE A O 1
ATOM 751 N N . PRO A 1 96 ? -10.928 2.181 -3.599 1.00 91.81 96 PRO A N 1
ATOM 752 C CA . PRO A 1 96 ? -12.275 2.712 -3.762 1.00 91.81 96 PRO A CA 1
ATOM 753 C C . PRO A 1 96 ? -12.320 4.233 -3.560 1.00 91.81 96 PRO A C 1
ATOM 755 O O . PRO A 1 96 ? -11.531 4.804 -2.810 1.00 91.81 96 PRO A O 1
ATOM 758 N N . THR A 1 97 ? -13.295 4.899 -4.175 1.00 89.44 97 THR A N 1
ATOM 759 C CA . THR A 1 97 ? -13.422 6.370 -4.158 1.00 89.44 97 THR A CA 1
ATOM 760 C C . THR A 1 97 ? -13.623 6.964 -2.764 1.00 89.44 97 THR A C 1
ATOM 762 O O . THR A 1 97 ? -13.253 8.109 -2.524 1.00 89.44 97 THR A O 1
ATOM 765 N N . ASN A 1 98 ? -14.182 6.191 -1.831 1.00 91.19 98 ASN A N 1
ATOM 766 C CA . ASN A 1 98 ? -14.392 6.596 -0.442 1.00 91.19 98 ASN A CA 1
ATOM 767 C C . ASN A 1 98 ? -13.145 6.422 0.447 1.00 91.19 98 ASN A C 1
ATOM 769 O O . ASN A 1 98 ? -13.265 6.526 1.668 1.00 91.19 98 ASN A O 1
ATOM 773 N N . TYR A 1 99 ? -11.997 6.076 -0.140 1.00 93.12 99 TYR A N 1
ATOM 774 C CA . TYR A 1 99 ? -10.707 6.002 0.534 1.00 93.12 99 TYR A CA 1
ATOM 775 C C . TYR A 1 99 ? -9.804 7.141 0.059 1.00 93.12 99 TYR A C 1
ATOM 777 O O . TYR A 1 99 ? -9.819 7.582 -1.099 1.00 93.12 99 TYR A O 1
ATOM 785 N N . LYS A 1 100 ? -8.974 7.598 0.983 1.00 93.81 100 LYS A N 1
ATOM 786 C CA . LYS A 1 100 ? -7.889 8.536 0.740 1.00 93.81 100 LYS A CA 1
ATOM 787 C C . LYS A 1 100 ? -6.583 7.766 0.610 1.00 93.81 100 LYS A C 1
ATOM 789 O O . LYS A 1 100 ? -6.418 6.699 1.208 1.00 93.81 100 LYS A O 1
ATOM 794 N N . CYS A 1 101 ? -5.671 8.281 -0.202 1.00 94.06 101 CYS A N 1
ATOM 795 C CA . CYS A 1 101 ? -4.358 7.673 -0.359 1.00 94.06 101 CYS A CA 1
ATOM 796 C C . CYS A 1 101 ? -3.271 8.712 -0.593 1.00 94.06 101 CYS A C 1
ATOM 798 O O . CYS A 1 101 ? -3.490 9.745 -1.223 1.00 94.06 101 CYS A O 1
ATOM 800 N N . SER A 1 102 ? -2.076 8.379 -0.121 1.00 92.81 102 SER A N 1
ATOM 801 C CA . SER A 1 102 ? -0.857 9.141 -0.346 1.00 92.81 102 SER A CA 1
ATOM 802 C C . SER A 1 102 ? 0.189 8.208 -0.931 1.00 92.81 102 SER A C 1
ATOM 804 O O . SER A 1 102 ? 0.453 7.145 -0.370 1.00 92.81 102 SER A O 1
ATOM 806 N N . LEU A 1 103 ? 0.741 8.584 -2.075 1.00 90.12 103 LEU A N 1
ATOM 807 C CA . LEU A 1 103 ? 1.831 7.887 -2.736 1.00 90.12 103 LEU A CA 1
ATOM 808 C C . LEU A 1 103 ? 2.622 8.923 -3.524 1.00 90.12 103 LEU A C 1
ATOM 810 O O . LEU A 1 103 ? 2.153 9.384 -4.556 1.00 90.12 103 LEU A O 1
ATOM 814 N N . THR A 1 104 ? 3.808 9.307 -3.073 1.00 81.00 104 THR A N 1
ATOM 815 C CA . THR A 1 104 ? 4.612 10.328 -3.756 1.00 81.00 104 THR A CA 1
ATOM 816 C C . THR A 1 104 ? 5.823 9.699 -4.439 1.00 81.00 104 THR A C 1
ATOM 818 O O . THR A 1 104 ? 6.604 8.986 -3.822 1.00 81.00 104 THR A O 1
ATOM 821 N N . SER A 1 105 ? 5.984 9.967 -5.735 1.00 81.44 105 SER A N 1
ATOM 822 C CA . SER A 1 105 ? 7.152 9.591 -6.541 1.00 81.44 105 SER A CA 1
ATOM 823 C C . SER A 1 105 ? 7.425 10.696 -7.550 1.00 81.44 105 SER A C 1
ATOM 825 O O . SER A 1 105 ? 6.480 11.317 -8.035 1.00 81.44 105 SER A O 1
ATOM 827 N N . TYR A 1 106 ? 8.690 10.908 -7.920 1.00 74.69 106 TYR A N 1
ATOM 828 C CA . TYR A 1 106 ? 9.017 11.782 -9.050 1.00 74.69 106 TYR A CA 1
ATOM 829 C C . TYR A 1 106 ? 8.750 11.101 -10.403 1.00 74.69 106 TYR A C 1
ATOM 831 O O . TYR A 1 106 ? 8.726 11.774 -11.427 1.00 74.69 106 TYR A O 1
ATOM 839 N N . ALA A 1 107 ? 8.522 9.782 -10.423 1.00 76.44 107 ALA A N 1
ATOM 840 C CA . ALA A 1 107 ? 8.179 9.053 -11.639 1.00 76.44 107 ALA A CA 1
ATOM 841 C C . ALA A 1 107 ? 6.749 9.324 -12.124 1.00 76.44 107 ALA A C 1
ATOM 843 O O . ALA A 1 107 ? 6.433 8.975 -13.261 1.00 76.44 107 ALA A O 1
ATOM 844 N N . PHE A 1 108 ? 5.873 9.907 -11.296 1.00 83.12 108 PHE A N 1
ATOM 845 C CA . PHE A 1 108 ? 4.475 10.130 -11.661 1.00 83.12 108 PHE A CA 1
ATOM 846 C C . PHE A 1 108 ? 4.259 11.533 -12.221 1.00 83.12 108 PHE A C 1
ATOM 848 O O . PHE A 1 108 ? 4.470 12.522 -11.525 1.00 83.12 108 PHE A O 1
ATOM 855 N N . THR A 1 109 ? 3.776 11.623 -13.461 1.00 81.81 109 THR A N 1
ATOM 856 C CA . THR A 1 109 ? 3.329 12.903 -14.039 1.00 81.81 109 THR A CA 1
ATOM 857 C C . THR A 1 109 ? 1.934 13.260 -13.553 1.00 81.81 109 THR A C 1
ATOM 859 O O . THR A 1 109 ? 1.652 14.419 -13.260 1.00 81.81 109 THR A O 1
ATOM 862 N N . THR A 1 110 ? 1.054 12.262 -13.449 1.00 83.94 110 THR A N 1
ATOM 863 C CA . THR A 1 110 ? -0.275 12.420 -12.854 1.00 83.94 110 THR A CA 1
ATOM 864 C C . THR A 1 110 ? -0.481 11.366 -11.779 1.00 83.94 110 THR A C 1
ATOM 866 O O . THR A 1 110 ? -0.145 10.193 -11.959 1.00 83.94 110 THR A O 1
ATOM 869 N N . ASN A 1 111 ? -0.999 11.801 -10.635 1.00 87.94 111 ASN A N 1
ATOM 870 C CA . ASN A 1 111 ? -1.216 10.956 -9.475 1.00 87.94 111 ASN A CA 1
ATOM 871 C C . ASN A 1 111 ? -2.443 11.440 -8.700 1.00 87.94 111 ASN A C 1
ATOM 873 O O . ASN A 1 111 ? -2.480 12.584 -8.258 1.00 87.94 111 ASN A O 1
ATOM 877 N N . GLU A 1 112 ? -3.429 10.565 -8.522 1.00 89.50 112 GLU A N 1
ATOM 878 C CA . GLU A 1 112 ? -4.624 10.840 -7.709 1.00 89.50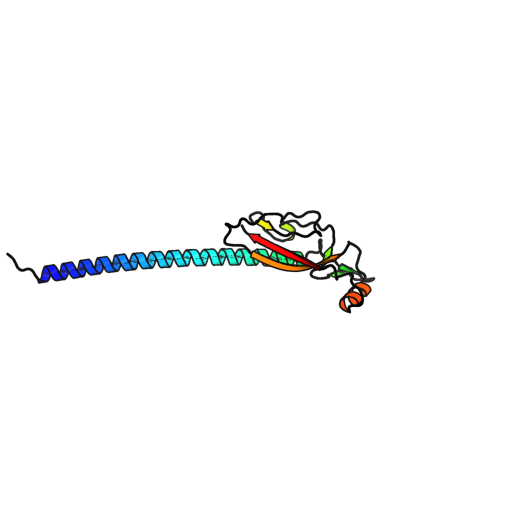 112 GLU A CA 1
ATOM 879 C C . GLU A 1 112 ? -4.434 10.514 -6.215 1.00 89.50 112 GLU A C 1
ATOM 881 O O . GLU A 1 112 ? -5.286 10.857 -5.395 1.00 89.50 112 GLU A O 1
ATOM 886 N N . CYS A 1 113 ? -3.336 9.850 -5.840 1.00 90.44 113 CYS A N 1
ATOM 887 C CA . CYS A 1 113 ? -2.977 9.560 -4.452 1.00 90.44 113 CYS A CA 1
ATOM 888 C C . CYS A 1 113 ? -2.060 10.642 -3.872 1.00 90.44 113 CYS A C 1
ATOM 890 O O . CYS A 1 113 ? -0.908 10.384 -3.524 1.00 90.44 113 CYS A O 1
ATOM 892 N N . THR A 1 114 ? -2.573 11.866 -3.774 1.00 91.62 114 THR A N 1
ATOM 893 C CA . THR A 1 114 ? -1.857 13.024 -3.208 1.00 91.62 114 THR A CA 1
ATOM 894 C C . THR A 1 114 ? -2.496 13.534 -1.920 1.00 91.62 114 THR A C 1
ATOM 896 O O . THR A 1 114 ? -2.210 14.652 -1.493 1.00 91.62 114 THR A O 1
ATOM 899 N N . ASP A 1 115 ? -3.389 12.750 -1.311 1.00 91.88 115 ASP A N 1
ATOM 900 C CA . ASP A 1 115 ? -4.026 13.134 -0.058 1.00 91.88 115 ASP A CA 1
ATOM 901 C C . ASP A 1 115 ? -2.959 13.256 1.052 1.00 91.88 115 ASP A C 1
ATOM 903 O O . ASP A 1 115 ? -1.948 12.540 1.063 1.00 91.88 115 ASP A O 1
ATOM 907 N N . VAL A 1 116 ? -3.189 14.159 2.008 1.00 89.56 116 VAL A N 1
ATOM 908 C CA . VAL A 1 116 ? -2.342 14.327 3.199 1.00 89.56 116 VAL A CA 1
ATOM 909 C C . VAL A 1 116 ? -3.014 13.624 4.373 1.00 89.56 116 VAL A C 1
ATOM 911 O O . VAL A 1 116 ? -4.186 13.873 4.661 1.00 89.56 116 VAL A O 1
ATOM 914 N N . LEU A 1 117 ? -2.275 12.731 5.032 1.00 89.88 117 LEU A N 1
ATOM 915 C CA . LEU A 1 117 ? -2.753 12.042 6.227 1.00 89.88 117 LEU A CA 1
ATOM 916 C C . LEU A 1 117 ? -2.820 13.037 7.392 1.00 89.88 117 LEU A C 1
ATOM 918 O O . LEU A 1 117 ? -1.802 13.613 7.776 1.00 89.88 117 LEU A O 1
ATOM 922 N N . ASP A 1 118 ? -4.019 13.228 7.940 1.00 87.69 118 ASP A N 1
ATOM 923 C CA . ASP A 1 118 ? -4.232 14.020 9.150 1.00 87.69 118 ASP A CA 1
ATOM 924 C C . ASP A 1 118 ? -3.699 13.237 10.369 1.00 87.69 118 ASP A C 1
ATOM 926 O O . ASP A 1 118 ? -4.026 12.054 10.507 1.00 87.69 118 ASP A O 1
ATOM 930 N N . PRO A 1 119 ? -2.896 13.856 11.257 1.00 84.62 119 PRO A N 1
ATOM 931 C CA . PRO A 1 119 ? -2.381 13.206 12.463 1.00 84.62 119 PRO A CA 1
ATOM 932 C C . PRO A 1 119 ? -3.454 12.627 13.397 1.00 84.62 119 PRO A C 1
ATOM 934 O O . PRO A 1 119 ? -3.133 11.774 14.215 1.00 84.62 119 PRO A O 1
ATOM 937 N N . SER A 1 120 ? -4.700 13.098 13.304 1.00 84.75 120 SER A N 1
ATOM 938 C CA . SER A 1 120 ? -5.838 12.616 14.099 1.00 84.75 120 SER A CA 1
ATOM 939 C C . SER A 1 120 ? -6.441 11.294 13.609 1.00 84.75 120 SER A C 1
ATOM 941 O O . SER A 1 120 ? -7.357 10.767 14.238 1.00 84.75 120 SER A O 1
ATOM 943 N N . ILE A 1 121 ? -5.968 10.753 12.482 1.00 85.62 121 ILE A N 1
ATOM 944 C CA . ILE A 1 121 ? -6.478 9.499 11.925 1.00 85.62 121 ILE A CA 1
ATOM 945 C C . ILE A 1 121 ? -5.743 8.319 12.555 1.00 85.62 121 ILE A C 1
ATOM 947 O O . ILE A 1 121 ? -4.601 8.017 12.209 1.00 85.62 121 ILE A O 1
ATOM 951 N N . ASP A 1 122 ? -6.447 7.608 13.433 1.00 79.38 122 ASP A N 1
ATOM 952 C CA . ASP A 1 122 ? -5.884 6.481 14.183 1.00 79.38 122 ASP A CA 1
ATOM 953 C C . ASP A 1 122 ? -5.658 5.222 13.329 1.00 79.38 122 ASP A C 1
ATOM 955 O O . ASP A 1 122 ? -4.761 4.430 13.610 1.00 79.38 122 ASP A O 1
ATOM 959 N N . ASN A 1 123 ? -6.458 5.021 12.273 1.00 88.06 123 ASN A N 1
ATOM 960 C CA . ASN A 1 123 ? -6.430 3.798 11.466 1.00 88.06 123 ASN A CA 1
ATOM 961 C C . ASN A 1 123 ? -6.045 4.095 10.012 1.00 88.06 123 ASN A C 1
ATOM 963 O O . ASN A 1 123 ? -6.841 4.633 9.238 1.00 88.06 123 ASN A O 1
ATOM 967 N N . TYR A 1 124 ? -4.843 3.679 9.620 1.00 91.81 124 TYR A N 1
ATOM 968 C CA . TYR A 1 124 ? -4.365 3.739 8.241 1.00 91.81 124 TYR A CA 1
ATOM 969 C C . TYR A 1 124 ? -3.466 2.541 7.925 1.00 91.81 124 TYR A C 1
ATOM 971 O O . TYR A 1 124 ? -2.824 1.957 8.795 1.00 91.81 124 TYR A O 1
ATOM 979 N N . TYR A 1 125 ? -3.415 2.173 6.651 1.00 93.44 125 TYR A N 1
ATOM 980 C CA . TYR A 1 125 ? -2.419 1.254 6.120 1.00 93.44 125 TYR A CA 1
ATOM 981 C C . TYR A 1 125 ? -1.207 2.048 5.635 1.00 93.44 125 TYR A C 1
ATOM 983 O O . TYR A 1 125 ? -1.386 3.077 4.986 1.00 93.44 125 TYR A O 1
ATOM 991 N N . SER A 1 126 ? 0.004 1.561 5.906 1.00 93.06 126 SER A N 1
ATOM 992 C CA . SER A 1 126 ? 1.252 2.119 5.379 1.00 93.06 126 SER A CA 1
ATOM 993 C C . SER A 1 126 ? 2.202 0.999 4.978 1.00 93.06 126 SER A C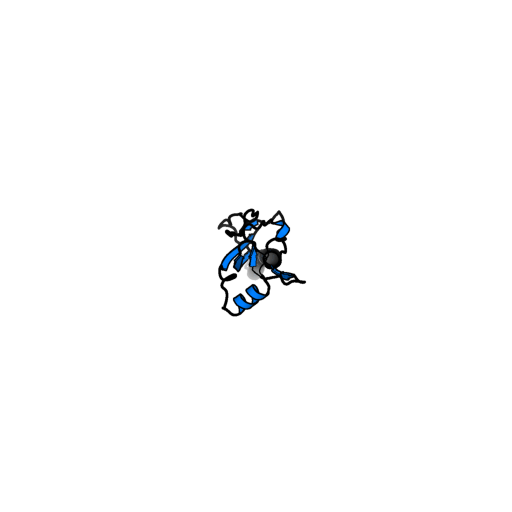 1
ATOM 995 O O . SER A 1 126 ? 2.361 0.030 5.720 1.00 93.06 126 SER A O 1
ATOM 997 N N . ILE A 1 127 ? 2.845 1.142 3.824 1.00 91.94 127 ILE A N 1
ATOM 998 C CA . ILE A 1 127 ? 3.925 0.261 3.384 1.00 91.94 127 ILE A CA 1
ATOM 999 C C . ILE A 1 127 ? 4.997 1.070 2.663 1.00 91.94 127 ILE A C 1
ATOM 1001 O O . ILE A 1 127 ? 4.688 1.871 1.780 1.00 91.94 127 ILE A O 1
ATOM 1005 N N . ASP A 1 128 ? 6.245 0.812 3.035 1.00 90.94 128 ASP A N 1
ATOM 1006 C CA . ASP A 1 128 ? 7.430 1.330 2.364 1.00 90.94 128 ASP A CA 1
ATOM 1007 C C . ASP A 1 128 ? 7.988 0.252 1.439 1.00 90.94 128 ASP A C 1
ATOM 1009 O O . ASP A 1 128 ? 8.113 -0.917 1.820 1.00 90.94 128 ASP A O 1
ATOM 1013 N N . PHE A 1 129 ? 8.283 0.620 0.198 1.00 89.38 129 PHE A N 1
ATOM 1014 C CA . PHE A 1 129 ? 8.844 -0.299 -0.780 1.00 89.38 129 PHE A CA 1
ATOM 1015 C C . PHE A 1 129 ? 9.734 0.428 -1.778 1.00 89.38 129 PHE A C 1
ATOM 1017 O O . PHE A 1 129 ? 9.482 1.564 -2.168 1.00 89.38 129 PHE A O 1
ATOM 1024 N N . ASN A 1 130 ? 10.775 -0.268 -2.225 1.00 88.19 130 ASN A N 1
ATOM 1025 C CA . ASN A 1 130 ? 11.706 0.261 -3.209 1.00 88.19 130 ASN A CA 1
ATOM 1026 C C . ASN A 1 130 ? 11.264 -0.112 -4.618 1.00 88.19 130 ASN A C 1
ATOM 1028 O O . ASN A 1 130 ? 10.935 -1.270 -4.885 1.00 88.19 130 ASN A O 1
ATOM 1032 N N . VAL A 1 131 ? 11.329 0.861 -5.519 1.00 87.00 131 VAL A N 1
ATOM 1033 C CA . VAL A 1 131 ? 11.125 0.664 -6.952 1.00 87.00 131 VAL A CA 1
ATOM 1034 C C . VAL A 1 131 ? 12.303 1.221 -7.735 1.00 87.00 131 VAL A C 1
ATOM 1036 O O . VAL A 1 131 ? 12.884 2.233 -7.352 1.00 87.00 131 VAL A O 1
ATOM 1039 N N . SER A 1 132 ? 12.652 0.575 -8.841 1.00 86.69 132 SER A N 1
ATOM 1040 C CA . SER A 1 132 ? 13.587 1.136 -9.817 1.00 86.69 132 SER A CA 1
ATOM 1041 C C . SER A 1 132 ? 12.828 2.048 -10.775 1.00 86.69 132 SER A C 1
ATOM 1043 O O . SER A 1 132 ? 11.755 1.679 -11.245 1.00 86.69 132 SER A O 1
ATOM 1045 N N . ILE A 1 133 ? 13.366 3.223 -11.081 1.00 83.81 133 ILE A N 1
ATOM 1046 C CA . ILE A 1 133 ? 12.763 4.162 -12.032 1.00 83.81 133 ILE A CA 1
ATOM 1047 C C . ILE A 1 133 ? 13.630 4.217 -13.274 1.00 83.81 133 ILE A C 1
ATOM 1049 O O . ILE A 1 133 ? 14.845 4.368 -13.175 1.00 83.81 133 ILE A O 1
ATOM 1053 N N . THR A 1 134 ? 13.007 4.063 -14.441 1.00 80.50 134 THR A N 1
ATOM 1054 C CA . THR A 1 134 ? 13.737 4.077 -15.710 1.00 80.50 134 THR A CA 1
ATOM 1055 C C . THR A 1 134 ? 13.137 5.080 -16.693 1.00 80.50 134 THR A C 1
ATOM 1057 O O . THR A 1 134 ? 11.909 5.119 -16.854 1.00 80.50 134 THR A O 1
ATOM 1060 N N . PRO A 1 135 ? 13.975 5.880 -17.380 1.00 71.06 135 PRO A N 1
ATOM 1061 C CA . PRO A 1 135 ? 13.524 6.728 -18.469 1.00 71.06 135 PRO A CA 1
ATOM 1062 C C . PRO A 1 135 ? 13.025 5.820 -19.589 1.00 71.06 135 PRO A C 1
ATOM 1064 O O . PRO A 1 135 ? 13.735 4.919 -20.034 1.00 71.06 135 PRO A O 1
ATOM 1067 N N . ASN A 1 136 ? 11.774 6.029 -19.986 1.00 66.44 136 ASN A N 1
ATOM 1068 C CA . ASN A 1 136 ? 10.984 5.176 -20.867 1.00 66.44 136 ASN A CA 1
ATOM 1069 C C . ASN A 1 136 ? 11.703 4.807 -22.180 1.00 66.44 136 ASN A C 1
ATOM 1071 O O . ASN A 1 136 ? 11.544 5.472 -23.200 1.00 66.44 136 ASN A O 1
ATOM 1075 N N . PHE A 1 137 ? 12.473 3.721 -22.165 1.00 58.34 137 PHE A N 1
ATOM 1076 C CA . PHE A 1 137 ? 13.052 3.095 -23.343 1.00 58.34 137 PHE A CA 1
ATOM 1077 C C . PHE A 1 137 ? 13.058 1.595 -23.105 1.00 58.34 137 PHE A C 1
ATOM 1079 O O . PHE A 1 137 ? 13.651 1.118 -22.142 1.00 58.34 137 PHE A O 1
ATOM 1086 N N . ALA A 1 138 ? 12.368 0.862 -23.979 1.00 64.06 138 ALA A N 1
ATOM 1087 C CA . ALA A 1 138 ? 12.327 -0.593 -24.024 1.00 64.06 138 ALA A CA 1
ATOM 1088 C C . ALA A 1 138 ? 13.670 -1.214 -23.594 1.00 64.06 138 ALA A C 1
ATOM 1090 O O . ALA A 1 138 ? 14.658 -1.163 -24.331 1.00 64.06 138 ALA A O 1
ATOM 1091 N N . ILE A 1 139 ? 13.719 -1.777 -22.383 1.00 77.81 139 ILE A N 1
ATOM 1092 C CA . ILE A 1 139 ? 14.951 -2.347 -21.842 1.00 77.81 139 ILE A CA 1
ATOM 1093 C C . ILE A 1 139 ? 15.231 -3.610 -22.652 1.00 77.81 139 ILE A C 1
ATOM 1095 O O . ILE A 1 139 ? 14.399 -4.506 -22.721 1.00 77.81 139 ILE A O 1
ATOM 1099 N N . ASN A 1 140 ? 16.381 -3.718 -23.309 1.00 83.69 140 ASN A N 1
ATOM 1100 C CA . ASN A 1 140 ? 16.716 -4.973 -23.979 1.00 83.69 140 ASN A CA 1
ATOM 1101 C C . ASN A 1 140 ? 16.925 -6.073 -22.921 1.00 83.69 140 ASN A C 1
ATOM 1103 O O . ASN A 1 140 ? 17.601 -5.838 -21.920 1.00 83.69 140 ASN A O 1
ATOM 1107 N N . LYS A 1 141 ? 16.401 -7.282 -23.147 1.00 83.88 141 LYS A N 1
ATOM 1108 C CA . LYS A 1 141 ? 16.583 -8.446 -22.263 1.00 83.88 141 LYS A CA 1
ATOM 1109 C C . LYS A 1 141 ? 18.046 -8.691 -21.890 1.00 83.88 141 LYS A C 1
ATOM 1111 O O . LYS A 1 141 ? 18.326 -8.978 -20.732 1.00 83.88 141 LYS A O 1
ATOM 1116 N N . LYS A 1 142 ? 18.974 -8.546 -22.842 1.00 84.44 142 LYS A N 1
ATOM 1117 C CA . LYS A 1 142 ? 20.415 -8.658 -22.580 1.00 84.44 142 LYS A CA 1
ATOM 1118 C C . LYS A 1 142 ? 20.857 -7.639 -21.529 1.00 84.44 142 LYS A C 1
ATOM 1120 O O . LYS A 1 142 ? 21.448 -8.015 -20.528 1.00 84.44 142 LYS A O 1
ATOM 1125 N N . ARG A 1 143 ? 20.466 -6.379 -21.718 1.00 81.44 143 ARG A N 1
ATOM 1126 C CA . ARG A 1 143 ? 20.790 -5.268 -20.819 1.00 81.44 143 ARG A CA 1
ATOM 1127 C C . ARG A 1 143 ? 20.190 -5.447 -19.419 1.00 81.44 143 ARG A C 1
ATOM 1129 O O . ARG A 1 143 ? 20.834 -5.143 -18.425 1.00 81.44 143 ARG A O 1
ATOM 1136 N N . TYR A 1 144 ? 18.978 -5.997 -19.338 1.00 83.62 144 TYR A N 1
ATOM 1137 C CA . TYR A 1 144 ? 18.358 -6.373 -18.066 1.00 83.62 144 TYR A CA 1
ATOM 1138 C C . TYR A 1 144 ? 19.157 -7.461 -17.326 1.00 83.62 144 TYR A C 1
ATOM 1140 O O . TYR A 1 144 ? 19.438 -7.313 -16.140 1.00 83.62 144 TYR A O 1
ATOM 1148 N N . ILE A 1 145 ? 19.568 -8.529 -18.023 1.00 83.56 145 ILE A N 1
ATOM 1149 C CA . ILE A 1 145 ? 20.382 -9.616 -17.444 1.00 83.56 145 ILE A CA 1
ATOM 1150 C C . ILE A 1 145 ? 21.759 -9.105 -17.000 1.00 83.56 145 ILE A C 1
ATOM 1152 O O . ILE A 1 145 ? 22.231 -9.466 -15.920 1.00 8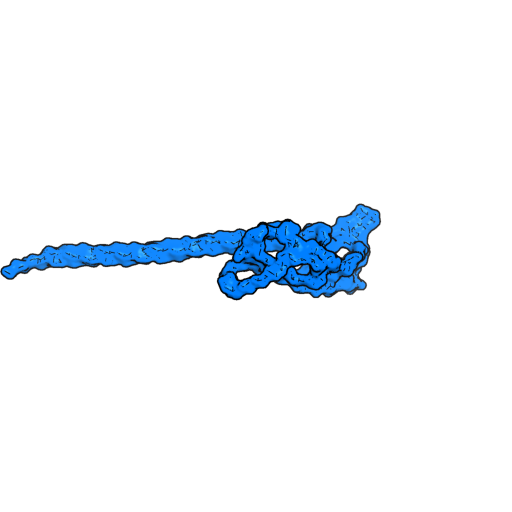3.56 145 ILE A O 1
ATOM 1156 N N . ASP A 1 146 ? 22.383 -8.247 -17.808 1.00 83.75 146 ASP A N 1
ATOM 1157 C CA . ASP A 1 146 ? 23.664 -7.622 -17.479 1.00 83.75 146 ASP A CA 1
ATOM 1158 C C . ASP A 1 146 ? 23.540 -6.762 -16.208 1.00 83.75 146 ASP A C 1
ATOM 1160 O O . ASP A 1 146 ? 24.419 -6.815 -15.347 1.00 83.75 146 ASP A O 1
ATOM 1164 N N . SER A 1 147 ? 22.408 -6.072 -16.018 1.00 82.62 147 SER A N 1
ATOM 1165 C CA . SER A 1 147 ? 22.139 -5.306 -14.797 1.00 82.62 147 SER A CA 1
ATOM 1166 C C . SER A 1 147 ? 21.941 -6.177 -13.557 1.00 82.62 147 SER A C 1
ATOM 1168 O O . SER A 1 147 ? 22.529 -5.905 -12.513 1.00 82.62 147 SER A O 1
ATOM 1170 N N . LEU A 1 148 ? 21.210 -7.292 -13.672 1.00 81.62 148 LEU A N 1
ATOM 1171 C CA . LEU A 1 148 ? 21.088 -8.268 -12.578 1.00 81.62 148 LEU A CA 1
ATOM 1172 C C . LEU A 1 148 ? 22.437 -8.883 -12.177 1.00 81.62 148 LEU A C 1
ATOM 1174 O O . LEU A 1 148 ? 22.613 -9.291 -11.031 1.00 81.62 148 LEU A O 1
ATOM 1178 N N . SER A 1 149 ? 23.377 -8.950 -13.119 1.00 83.06 149 SER A N 1
ATOM 1179 C CA . SER A 1 149 ? 24.721 -9.496 -12.912 1.00 83.06 149 SER A CA 1
ATOM 1180 C C . SER A 1 149 ? 25.720 -8.458 -12.380 1.00 83.06 149 SER A C 1
ATOM 1182 O O . SER A 1 149 ? 26.880 -8.801 -12.169 1.00 83.06 149 SER A O 1
ATOM 1184 N N . GLY A 1 150 ? 25.294 -7.205 -12.167 1.00 78.38 150 GLY A N 1
ATOM 1185 C CA . GLY A 1 150 ? 26.147 -6.113 -11.681 1.00 78.38 150 GLY A CA 1
ATOM 1186 C C . GLY A 1 150 ? 27.031 -5.465 -12.752 1.00 78.38 150 GLY A C 1
ATOM 1187 O O . GLY A 1 150 ? 27.966 -4.746 -12.411 1.00 78.38 150 GLY A O 1
ATOM 1188 N N . ASN A 1 151 ? 26.758 -5.721 -14.035 1.00 76.62 151 ASN A N 1
ATOM 1189 C CA . ASN A 1 151 ? 27.539 -5.202 -15.163 1.00 76.62 151 ASN A CA 1
ATOM 1190 C C . ASN A 1 151 ? 26.904 -3.963 -15.827 1.00 76.62 151 ASN A C 1
ATOM 1192 O O . ASN A 1 151 ? 27.537 -3.348 -16.684 1.00 76.62 151 ASN A O 1
ATOM 1196 N N . ASP A 1 152 ? 25.664 -3.609 -15.472 1.00 74.69 152 ASP A N 1
ATOM 1197 C CA . ASP A 1 152 ? 24.957 -2.410 -15.948 1.00 74.69 152 ASP A CA 1
ATOM 1198 C C . ASP A 1 152 ? 24.075 -1.827 -14.828 1.00 74.69 152 ASP A C 1
ATOM 1200 O O . ASP A 1 152 ? 23.477 -2.551 -14.032 1.00 74.69 152 ASP A O 1
ATOM 1204 N N . ASN A 1 153 ? 23.938 -0.506 -14.809 1.00 73.94 153 ASN A N 1
ATOM 1205 C CA . ASN A 1 153 ? 23.304 0.257 -13.738 1.00 73.94 153 ASN A CA 1
ATOM 1206 C C . ASN A 1 153 ? 21.898 0.746 -14.122 1.00 73.94 153 ASN A C 1
ATOM 1208 O O . ASN A 1 153 ? 21.342 1.637 -13.483 1.00 73.94 153 ASN A O 1
ATOM 1212 N N . ILE A 1 154 ? 21.299 0.198 -15.183 1.00 73.50 154 ILE A N 1
ATOM 1213 C CA . ILE A 1 154 ? 19.997 0.662 -15.692 1.00 73.50 154 ILE A CA 1
ATOM 1214 C C . ILE A 1 154 ? 18.850 0.559 -14.666 1.00 73.50 154 ILE A C 1
ATOM 1216 O O . ILE A 1 154 ? 17.868 1.281 -14.794 1.00 73.50 154 ILE A O 1
ATOM 1220 N N . LEU A 1 155 ? 18.967 -0.300 -13.646 1.00 74.44 155 LEU A N 1
ATOM 1221 C CA . LEU A 1 155 ? 17.997 -0.436 -12.548 1.00 74.44 155 LEU A CA 1
ATOM 1222 C C . LEU A 1 155 ? 18.472 0.167 -11.216 1.00 74.44 155 LEU A C 1
ATOM 1224 O O . LEU A 1 155 ? 17.780 0.020 -10.202 1.00 74.44 155 LEU A O 1
ATOM 1228 N N . ASP A 1 156 ? 19.624 0.840 -11.195 1.00 68.44 156 ASP A N 1
ATOM 1229 C CA . ASP A 1 156 ? 20.238 1.337 -9.957 1.00 68.44 156 ASP A CA 1
ATOM 1230 C C . ASP A 1 156 ? 19.564 2.587 -9.405 1.00 68.44 156 ASP A C 1
ATOM 1232 O O . ASP A 1 156 ? 19.719 2.905 -8.223 1.00 68.44 156 ASP A O 1
ATOM 1236 N N . THR A 1 157 ? 18.770 3.279 -10.223 1.00 75.50 157 THR A N 1
ATOM 1237 C CA . THR A 1 157 ? 17.951 4.404 -9.780 1.00 75.50 157 THR A CA 1
ATOM 1238 C C . THR A 1 157 ? 16.776 3.887 -8.955 1.00 75.50 157 THR A C 1
ATOM 1240 O O . THR A 1 157 ? 15.655 3.743 -9.439 1.00 75.50 157 THR A O 1
ATOM 1243 N N . LYS A 1 158 ? 17.049 3.565 -7.692 1.00 81.62 158 LYS A N 1
ATOM 1244 C CA . LYS A 1 158 ? 16.046 3.131 -6.722 1.00 81.62 158 LYS A CA 1
ATOM 1245 C C . LYS A 1 158 ? 15.426 4.339 -6.037 1.00 81.62 158 LYS A C 1
ATOM 1247 O O . LYS A 1 158 ? 16.132 5.240 -5.590 1.00 81.62 158 LYS A O 1
ATOM 1252 N N . GLN A 1 159 ? 14.108 4.326 -5.919 1.00 85.56 159 GLN A N 1
ATOM 1253 C CA . GLN A 1 159 ? 13.354 5.247 -5.087 1.00 85.56 159 GLN A CA 1
ATOM 1254 C C . GLN A 1 159 ? 12.553 4.458 -4.055 1.00 85.56 159 GLN A C 1
ATOM 1256 O O . GLN A 1 159 ? 11.884 3.481 -4.391 1.00 85.56 159 GLN A O 1
ATOM 1261 N N . GLU A 1 160 ? 12.598 4.919 -2.811 1.00 87.94 160 GLU A N 1
ATOM 1262 C CA . GLU A 1 160 ? 11.690 4.468 -1.765 1.00 87.94 160 GLU A CA 1
ATOM 1263 C C . GLU A 1 160 ? 10.340 5.173 -1.923 1.00 87.94 160 GLU A C 1
ATOM 1265 O O . GLU A 1 160 ? 10.264 6.404 -1.985 1.00 87.94 160 GLU A O 1
ATOM 1270 N N . LEU A 1 161 ? 9.276 4.381 -2.022 1.00 88.94 161 LEU A N 1
ATOM 1271 C CA . LEU A 1 161 ? 7.901 4.846 -2.074 1.00 88.94 161 LEU A CA 1
ATOM 1272 C C . LEU A 1 161 ? 7.178 4.443 -0.799 1.00 88.94 161 LEU A C 1
ATOM 1274 O O . LEU A 1 161 ? 7.227 3.286 -0.385 1.00 88.94 161 LEU A O 1
ATOM 1278 N N . ASN A 1 162 ? 6.442 5.396 -0.240 1.00 90.88 162 ASN A N 1
ATOM 1279 C CA . ASN A 1 162 ? 5.542 5.171 0.879 1.00 90.88 162 ASN A CA 1
ATOM 1280 C C . ASN A 1 162 ? 4.099 5.218 0.366 1.00 90.88 162 ASN A C 1
ATOM 1282 O O . ASN A 1 162 ? 3.632 6.267 -0.082 1.00 90.88 162 ASN A O 1
ATOM 1286 N N . LEU A 1 163 ? 3.397 4.084 0.416 1.00 91.75 163 LEU A N 1
ATOM 1287 C CA . LEU A 1 163 ? 1.964 4.017 0.138 1.00 91.75 163 LEU A CA 1
ATOM 1288 C C . LEU A 1 163 ? 1.201 4.071 1.456 1.00 91.75 163 LEU A C 1
ATOM 1290 O O . LEU A 1 163 ? 1.304 3.151 2.266 1.00 91.75 163 LEU A O 1
ATOM 1294 N N . LYS A 1 164 ? 0.361 5.093 1.610 1.00 93.94 164 LYS A N 1
ATOM 1295 C CA . LYS A 1 164 ? -0.600 5.219 2.709 1.00 93.94 164 LYS A CA 1
ATOM 1296 C C . LYS A 1 164 ? -2.028 5.159 2.192 1.00 93.94 164 LYS A C 1
ATOM 1298 O O . LYS A 1 164 ? -2.339 5.796 1.188 1.00 93.94 164 LYS A O 1
ATOM 1303 N N . VAL A 1 165 ? -2.901 4.429 2.887 1.00 93.56 165 VAL A N 1
ATOM 1304 C CA . VAL A 1 165 ? -4.336 4.322 2.567 1.00 93.56 165 VAL A CA 1
ATOM 1305 C C . VAL A 1 165 ? -5.161 4.437 3.843 1.00 93.56 165 VAL A C 1
ATOM 1307 O O . VAL A 1 165 ? -4.880 3.751 4.823 1.00 93.56 165 VAL A O 1
ATOM 1310 N N . TRP A 1 166 ? -6.188 5.282 3.828 1.00 94.12 166 TRP A N 1
ATOM 1311 C CA . TRP A 1 166 ? -7.103 5.493 4.954 1.00 94.12 166 TRP A CA 1
ATOM 1312 C C . TRP A 1 166 ? -8.506 5.868 4.463 1.00 94.12 166 TRP A C 1
ATOM 1314 O O . TRP A 1 166 ? -8.746 5.949 3.257 1.00 94.12 166 TRP A O 1
ATOM 1324 N N . ARG A 1 167 ? -9.452 6.042 5.386 1.00 89.19 167 ARG A N 1
ATOM 1325 C CA . ARG A 1 167 ? -10.814 6.515 5.095 1.00 89.19 167 ARG A CA 1
ATOM 1326 C C . ARG A 1 167 ? -10.999 7.930 5.619 1.00 89.19 167 ARG A C 1
ATOM 1328 O O . ARG A 1 167 ? -10.464 8.209 6.711 1.00 89.19 167 ARG A O 1
#

pLDDT: mean 85.0, std 8.6, range [46.44, 95.06]

Foldseek 3Di:
DDPPVVVVVVVVVVVVVVVVVVVVVVVVVVVVVVVVVVVVLVVQQVVQVVLQVLLVVLCQPPPQFFAWADDPPDIHTDGQAGEAQTADDCVSSVHDPPKAKAKDDNSHPYYPNNDDDDPPAPHKDKDKDKGFYAHDDRHHPVNVVCVVVVNHCRRVRIDIIMMMMGD

Radius of gyration: 29.91 Å; chains: 1; bounding box: 67×26×102 Å

Secondary structure (DSSP, 8-state):
----HHHHHHHHHHHHHHHHHHHHHHHHHHHHHHHHHHHHHHHHHHHHHHHHHHHHHHHHH-TTTEEEEE-SS-EEEEEEEEETTEEE-HHHHT--TT-EEEE--TTEEEES-BPPPPTT---EEEEEEEEEEE-SS-EEHHHHHHHHTTS--TT--EEEEEEEEE-

Sequence (167 aa):
MIKNKKGQIMVLDILFSVVLIILVSFLLVNIVESKVYSTTTDNINSQLNNVGKMAFKNIVNNPYINCYAFDSHNRYHIPACLTENSNISKNNLGIPTNYKCSLTSYAFTTNECTDVLDPSIDNYYSIDFNVSITPNFAINKKRYIDSLSGNDNILDTKQELNLKVWR